Protein AF-A0A4Q4CM07-F1 (afdb_monomer)

Secondary structure (DSSP, 8-state):
-HHHHHHHT--GGGGG-EEETTSSSPEEHHHHHHHHHHHHHHHHHHHHHHHHHS--

Structure (mmCIF, N/CA/C/O backbone):
data_AF-A0A4Q4CM07-F1
#
_entry.id   AF-A0A4Q4CM07-F1
#
loop_
_atom_site.group_PDB
_atom_site.id
_atom_site.type_symbol
_atom_site.label_atom_id
_atom_site.label_alt_id
_atom_site.label_comp_id
_atom_site.label_asym_id
_atom_site.label_entity_id
_atom_site.label_seq_id
_atom_site.pdbx_PDB_ins_code
_atom_site.Cartn_x
_atom_site.Cartn_y
_atom_site.Cartn_z
_atom_site.occupancy
_atom_site.B_iso_or_equiv
_atom_site.auth_seq_id
_atom_site.auth_comp_id
_atom_site.auth_asym_id
_atom_site.auth_atom_id
_atom_site.pdbx_PDB_model_num
ATOM 1 N N . LEU A 1 1 ? -11.932 -10.165 -4.160 1.00 70.25 1 LEU A N 1
ATOM 2 C CA . LEU A 1 1 ? -10.948 -9.186 -3.648 1.00 70.25 1 LEU A CA 1
ATOM 3 C C . LEU A 1 1 ? -10.146 -8.648 -4.833 1.0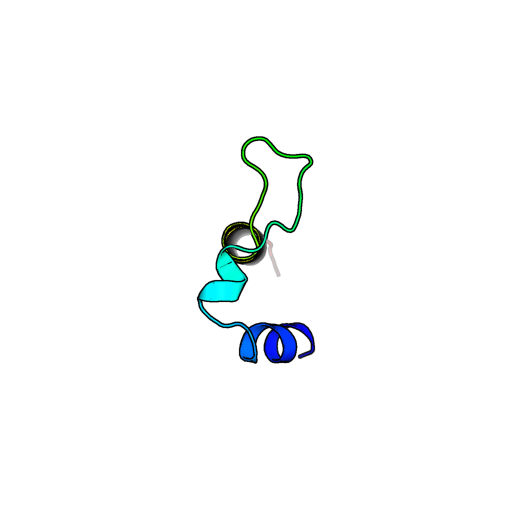0 70.25 1 LEU A C 1
ATOM 5 O O . LEU A 1 1 ? -9.094 -9.189 -5.138 1.00 70.25 1 LEU A O 1
ATOM 9 N N . GLN A 1 2 ? -10.676 -7.654 -5.555 1.00 92.62 2 GLN A N 1
ATOM 10 C CA . GLN A 1 2 ? -10.048 -7.126 -6.780 1.00 92.62 2 GLN A CA 1
ATOM 11 C C . GLN A 1 2 ? -8.614 -6.630 -6.528 1.00 92.62 2 GLN A C 1
ATOM 13 O O . GLN A 1 2 ? -7.722 -6.937 -7.309 1.00 92.62 2 GLN A O 1
ATOM 18 N N . THR A 1 3 ? -8.380 -5.953 -5.400 1.00 94.00 3 THR A N 1
ATOM 19 C CA . THR A 1 3 ? -7.047 -5.490 -4.984 1.00 94.00 3 THR A CA 1
ATOM 20 C C . THR A 1 3 ? -6.072 -6.643 -4.761 1.00 94.00 3 THR A C 1
ATOM 22 O O . THR A 1 3 ? -4.948 -6.587 -5.234 1.00 94.00 3 THR A O 1
ATOM 25 N N . VAL A 1 4 ? -6.508 -7.723 -4.102 1.00 95.94 4 VAL A N 1
ATOM 26 C CA . VAL A 1 4 ? -5.654 -8.898 -3.854 1.00 95.94 4 VAL A CA 1
ATOM 27 C C . VAL A 1 4 ? -5.285 -9.597 -5.159 1.00 95.94 4 VAL A C 1
ATOM 29 O O . VAL A 1 4 ? -4.135 -9.972 -5.326 1.00 95.94 4 VAL A O 1
ATOM 32 N N . ALA A 1 5 ? -6.231 -9.734 -6.095 1.00 96.06 5 ALA A N 1
ATOM 33 C CA . ALA A 1 5 ? -5.942 -10.308 -7.409 1.00 96.06 5 ALA A CA 1
ATOM 34 C C . ALA A 1 5 ? -4.931 -9.456 -8.192 1.00 96.06 5 ALA A C 1
ATOM 36 O O . ALA A 1 5 ? -4.013 -10.002 -8.782 1.00 96.06 5 ALA A O 1
ATOM 37 N N . LEU A 1 6 ? -5.060 -8.126 -8.139 1.00 93.38 6 LEU A N 1
ATOM 38 C CA . LEU A 1 6 ? -4.108 -7.216 -8.777 1.00 93.38 6 LEU A CA 1
ATOM 39 C C . LEU A 1 6 ? -2.707 -7.319 -8.162 1.00 93.38 6 LEU A C 1
ATOM 41 O O . LEU A 1 6 ? -1.731 -7.374 -8.898 1.00 93.38 6 LEU A O 1
ATOM 45 N N . VAL A 1 7 ? -2.599 -7.338 -6.829 1.00 95.88 7 VAL A N 1
ATOM 46 C CA . VAL A 1 7 ? -1.301 -7.410 -6.136 1.00 95.88 7 VAL A CA 1
ATOM 47 C C . VAL A 1 7 ? -0.635 -8.777 -6.323 1.00 95.88 7 VAL A C 1
ATOM 49 O O . VAL A 1 7 ? 0.587 -8.845 -6.369 1.00 95.88 7 VAL A O 1
ATOM 52 N N . ALA A 1 8 ? -1.415 -9.853 -6.468 1.00 97.31 8 ALA A N 1
ATOM 53 C CA . ALA A 1 8 ? -0.888 -11.205 -6.658 1.00 97.31 8 ALA A CA 1
ATOM 54 C C . ALA A 1 8 ? -0.034 -11.366 -7.929 1.00 97.31 8 ALA A C 1
ATOM 56 O O . ALA A 1 8 ? 0.859 -12.208 -7.942 1.00 97.31 8 ALA A O 1
ATOM 57 N N . ASP A 1 9 ? -0.289 -10.555 -8.958 1.00 96.25 9 ASP A N 1
ATOM 58 C CA . ASP A 1 9 ? 0.441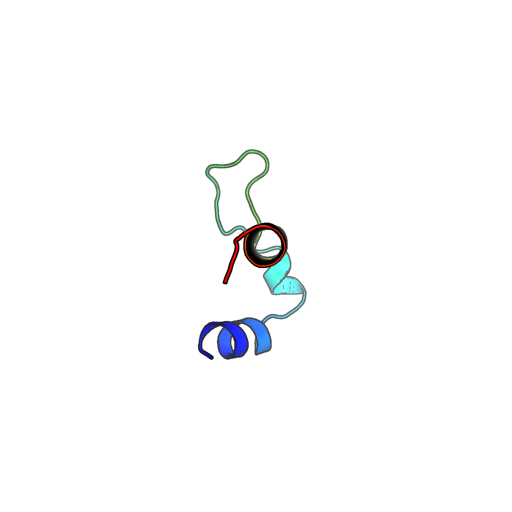 -10.594 -10.229 1.00 96.25 9 ASP A CA 1
ATOM 59 C C . ASP A 1 9 ? 1.611 -9.585 -10.291 1.00 96.25 9 ASP A C 1
ATOM 61 O O . ASP A 1 9 ? 2.290 -9.500 -11.313 1.00 96.25 9 ASP A O 1
ATOM 65 N N . VAL A 1 10 ? 1.861 -8.810 -9.224 1.00 97.69 10 VAL A N 1
ATOM 66 C CA . VAL A 1 10 ? 2.966 -7.832 -9.165 1.00 97.69 10 VAL A CA 1
ATOM 67 C C . VAL A 1 10 ? 4.305 -8.545 -8.979 1.00 97.69 10 VAL A C 1
ATOM 69 O O . VAL A 1 10 ? 4.461 -9.380 -8.088 1.00 97.69 10 VAL A O 1
ATOM 72 N N . THR A 1 11 ? 5.294 -8.168 -9.787 1.00 98.19 11 THR A N 1
ATOM 73 C CA . THR A 1 11 ? 6.671 -8.679 -9.732 1.00 98.19 11 THR A CA 1
ATOM 74 C C . THR A 1 11 ? 7.662 -7.596 -9.296 1.00 98.19 11 THR A C 1
ATOM 76 O O . THR A 1 11 ? 7.347 -6.408 -9.343 1.00 98.19 11 THR A O 1
ATOM 79 N N . ASP A 1 12 ? 8.878 -7.979 -8.889 1.00 98.19 12 ASP A N 1
ATOM 80 C CA . ASP A 1 12 ? 9.892 -7.020 -8.412 1.00 98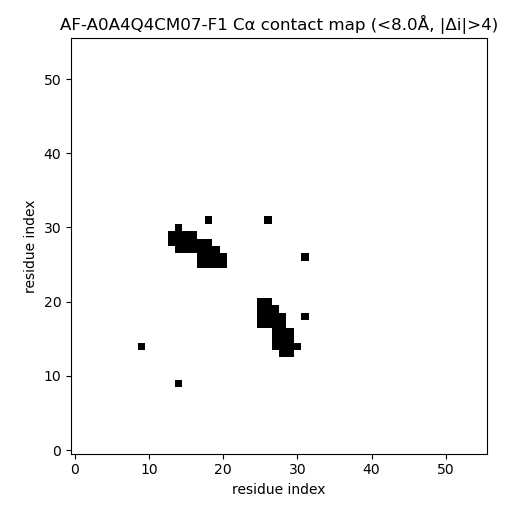.19 12 ASP A CA 1
ATOM 81 C C . ASP A 1 12 ? 10.164 -5.866 -9.403 1.00 98.19 12 ASP A C 1
ATOM 83 O O . ASP A 1 12 ? 10.161 -4.715 -8.965 1.00 98.19 12 ASP A O 1
ATOM 87 N N . PRO A 1 13 ? 10.320 -6.095 -10.727 1.00 98.31 13 PRO A N 1
ATOM 88 C CA . PRO A 1 13 ? 10.521 -5.002 -11.683 1.00 98.31 13 PRO A CA 1
ATOM 89 C C . PRO A 1 13 ? 9.344 -4.023 -11.783 1.00 98.31 13 PRO A C 1
ATOM 91 O O . PRO A 1 13 ? 9.537 -2.866 -12.158 1.00 98.31 13 PRO A O 1
ATOM 94 N N . ASP A 1 14 ? 8.122 -4.455 -11.457 1.00 98.38 14 ASP A N 1
ATOM 95 C CA . ASP A 1 14 ? 6.954 -3.572 -11.493 1.00 98.38 14 ASP A CA 1
ATOM 96 C C . ASP A 1 14 ? 7.023 -2.498 -10.404 1.00 98.38 14 ASP A C 1
ATOM 98 O O . ASP A 1 14 ? 6.432 -1.426 -10.564 1.00 98.38 14 ASP A O 1
ATOM 102 N N . LEU A 1 15 ? 7.738 -2.764 -9.305 1.00 98.50 15 LEU A N 1
ATOM 103 C CA . LEU A 1 15 ? 7.828 -1.865 -8.154 1.00 98.50 15 LEU A CA 1
ATOM 104 C C . LEU A 1 15 ? 8.549 -0.553 -8.484 1.00 98.50 15 LEU A C 1
ATOM 106 O O . LEU A 1 15 ? 8.229 0.470 -7.874 1.00 98.50 15 LEU A O 1
ATOM 110 N N . ASP A 1 16 ? 9.440 -0.559 -9.478 1.00 98.44 16 ASP A N 1
ATOM 111 C CA . ASP A 1 16 ? 10.178 0.622 -9.946 1.00 98.44 16 ASP A CA 1
ATOM 112 C C . ASP A 1 16 ? 9.371 1.488 -10.929 1.00 98.44 16 ASP A C 1
ATOM 114 O O . ASP A 1 16 ? 9.760 2.615 -11.249 1.00 98.44 16 ASP A O 1
ATOM 118 N N . ARG A 1 17 ? 8.218 1.001 -11.411 1.00 98.44 17 ARG A N 1
ATOM 119 C CA . ARG A 1 17 ? 7.367 1.744 -12.348 1.00 98.44 17 ARG A CA 1
ATOM 120 C C . ARG A 1 17 ? 6.850 3.027 -11.701 1.00 9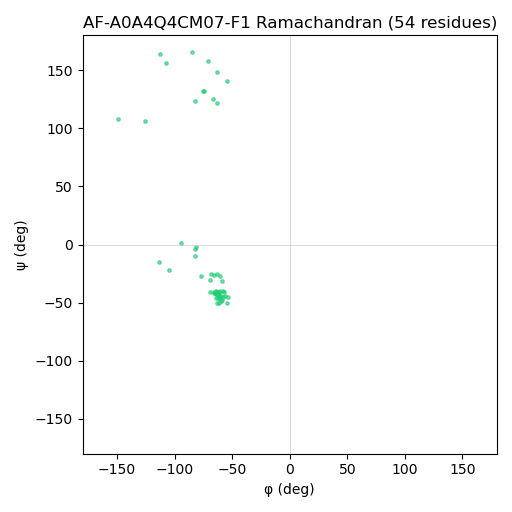8.44 17 ARG A C 1
ATOM 122 O O . ARG A 1 17 ? 6.125 2.967 -10.711 1.00 98.44 17 ARG A O 1
ATOM 129 N N . VAL A 1 18 ? 7.140 4.182 -12.299 1.00 98.62 18 VAL A N 1
ATOM 130 C CA . VAL A 1 18 ? 6.562 5.470 -11.883 1.00 98.62 18 VAL A CA 1
ATOM 131 C C . VAL A 1 18 ? 5.057 5.472 -12.161 1.00 98.62 18 VAL A C 1
ATOM 133 O O . VAL A 1 18 ? 4.617 5.200 -13.278 1.00 98.62 18 VAL A O 1
ATOM 136 N N . VAL A 1 19 ? 4.263 5.758 -11.130 1.00 98.31 19 VAL A N 1
ATOM 137 C CA . VAL A 1 19 ? 2.793 5.831 -11.200 1.00 98.31 19 VAL A CA 1
ATOM 138 C C . VAL A 1 19 ? 2.261 7.246 -10.979 1.00 98.31 19 VAL A C 1
ATOM 140 O O . VAL A 1 19 ? 1.097 7.504 -11.283 1.00 98.31 19 VAL A O 1
ATOM 143 N N . ASP A 1 20 ? 3.083 8.161 -10.457 1.00 98.56 20 ASP A N 1
ATOM 144 C CA . ASP A 1 20 ? 2.715 9.568 -10.292 1.00 98.56 20 ASP A CA 1
ATOM 145 C C . ASP A 1 20 ? 3.939 10.489 -10.418 1.00 98.56 20 ASP A C 1
ATOM 147 O O . ASP A 1 20 ? 4.786 10.546 -9.527 1.00 98.56 20 ASP A O 1
ATOM 151 N N . GLU A 1 21 ? 4.014 11.229 -11.525 1.00 98.56 21 GLU A N 1
ATOM 152 C CA . GLU A 1 21 ? 5.097 12.179 -11.831 1.00 98.56 21 GLU A CA 1
ATOM 153 C C . GLU A 1 21 ? 4.910 13.553 -11.168 1.00 98.56 21 GLU A C 1
ATOM 155 O O . GLU A 1 21 ? 5.764 14.425 -11.295 1.00 98.56 21 GLU A O 1
ATOM 160 N N . ARG A 1 22 ? 3.791 13.782 -10.467 1.00 98.38 22 ARG A N 1
ATOM 161 C CA . ARG A 1 22 ? 3.481 15.089 -9.854 1.00 98.38 22 ARG A CA 1
ATOM 162 C C . ARG A 1 22 ? 4.175 15.314 -8.506 1.00 98.38 22 ARG A C 1
ATOM 164 O O . ARG A 1 22 ? 3.994 16.373 -7.911 1.00 98.38 22 ARG A O 1
ATOM 171 N N . TRP A 1 23 ? 4.918 14.325 -8.020 1.00 98.25 23 TRP A N 1
ATOM 172 C CA . TRP A 1 23 ? 5.676 14.368 -6.770 1.00 98.25 23 TRP A CA 1
ATOM 173 C C . TRP A 1 23 ? 7.177 14.472 -7.048 1.00 98.25 23 TRP A C 1
ATOM 175 O O . TRP A 1 23 ? 7.639 14.054 -8.108 1.00 98.25 23 TRP A O 1
ATOM 185 N N . ASP A 1 24 ? 7.928 15.000 -6.080 1.00 96.94 24 ASP A N 1
ATOM 186 C CA . ASP A 1 24 ? 9.392 15.065 -6.113 1.00 96.94 24 ASP A CA 1
ATOM 187 C C . ASP A 1 24 ? 9.977 14.407 -4.843 1.00 96.94 24 ASP A C 1
ATOM 189 O O . ASP A 1 24 ? 9.848 14.978 -3.754 1.00 96.94 24 ASP A O 1
ATOM 193 N N . PRO A 1 25 ? 10.564 13.195 -4.942 1.00 96.31 25 PRO A N 1
ATOM 194 C CA . PRO A 1 25 ? 10.726 12.397 -6.164 1.00 96.31 25 PRO A CA 1
ATOM 195 C C . PRO A 1 25 ? 9.395 11.806 -6.688 1.00 96.31 25 PRO A C 1
ATOM 197 O O . PRO A 1 25 ? 8.459 11.622 -5.901 1.00 96.31 25 PRO A O 1
ATOM 200 N N . PRO A 1 26 ? 9.300 11.457 -7.993 1.00 98.56 26 PRO A N 1
ATOM 201 C CA . PRO A 1 26 ? 8.142 10.761 -8.550 1.00 98.56 26 PRO A CA 1
ATOM 202 C C . PRO A 1 26 ? 7.819 9.474 -7.790 1.00 98.56 26 PRO A C 1
ATOM 204 O O . PRO A 1 26 ? 8.711 8.716 -7.404 1.00 98.56 26 PRO A O 1
ATOM 207 N N . VAL A 1 27 ? 6.531 9.199 -7.602 1.00 98.69 27 VAL A N 1
ATOM 208 C CA . VAL A 1 27 ? 6.083 8.034 -6.831 1.00 98.69 27 VAL A CA 1
ATOM 209 C C . VAL A 1 27 ? 6.113 6.795 -7.716 1.00 98.69 27 VAL A C 1
ATOM 211 O O . VAL A 1 27 ? 5.448 6.749 -8.755 1.00 98.69 27 VAL A O 1
ATOM 214 N N . THR A 1 28 ? 6.837 5.768 -7.279 1.00 98.81 28 THR A N 1
ATOM 215 C CA . THR A 1 28 ? 6.823 4.441 -7.904 1.00 98.81 28 THR A CA 1
ATOM 216 C C . THR A 1 28 ? 5.675 3.579 -7.381 1.00 98.81 28 THR A C 1
ATOM 218 O O . THR A 1 28 ? 5.059 3.887 -6.354 1.00 98.81 28 THR A O 1
ATOM 221 N N . LEU A 1 29 ? 5.374 2.478 -8.074 1.00 98.56 29 LEU A N 1
ATOM 222 C CA . LEU A 1 29 ? 4.376 1.508 -7.630 1.00 98.56 29 LEU A CA 1
ATOM 223 C C . LEU A 1 29 ? 4.708 0.982 -6.229 1.00 98.56 29 LEU A C 1
ATOM 225 O O . LEU A 1 29 ? 3.815 0.937 -5.387 1.00 98.56 29 LEU A O 1
ATOM 229 N N . GLY A 1 30 ? 5.974 0.649 -5.958 1.00 98.38 30 GLY A N 1
ATOM 230 C CA . GLY A 1 30 ? 6.406 0.176 -4.642 1.00 98.38 30 GLY A CA 1
ATOM 231 C C . GLY A 1 30 ? 6.118 1.188 -3.532 1.00 98.38 30 GLY A C 1
ATOM 232 O O . GLY A 1 30 ? 5.500 0.836 -2.528 1.00 98.38 30 GLY A O 1
ATOM 233 N N . VAL A 1 31 ? 6.468 2.462 -3.748 1.00 98.56 31 VAL A N 1
ATOM 234 C CA . VAL A 1 31 ? 6.155 3.539 -2.792 1.00 98.56 31 VAL A CA 1
ATOM 235 C C . VAL A 1 31 ? 4.646 3.655 -2.591 1.00 98.56 31 VAL A C 1
ATOM 237 O O . VAL A 1 31 ? 4.185 3.725 -1.456 1.00 98.56 31 VAL A O 1
ATOM 240 N N . ARG A 1 32 ? 3.855 3.607 -3.670 1.00 98.25 32 ARG A N 1
ATOM 241 C CA . ARG A 1 32 ? 2.395 3.708 -3.567 1.00 98.25 32 ARG A CA 1
ATOM 242 C C . ARG A 1 32 ? 1.778 2.549 -2.783 1.00 98.25 32 ARG A C 1
ATOM 244 O O . ARG A 1 32 ? 0.864 2.797 -2.003 1.00 98.25 32 ARG A O 1
ATOM 251 N N . LEU A 1 33 ? 2.250 1.317 -2.980 1.00 98.00 33 LEU A N 1
ATOM 252 C CA . LEU A 1 33 ? 1.752 0.156 -2.235 1.00 98.00 33 LEU A CA 1
ATOM 253 C C . LEU A 1 33 ? 2.064 0.279 -0.740 1.00 98.00 33 LEU A C 1
ATOM 255 O O . LEU A 1 33 ? 1.183 0.024 0.076 1.00 98.00 33 LEU A O 1
ATOM 259 N N . VAL A 1 34 ? 3.270 0.730 -0.378 1.00 98.25 34 VAL A N 1
ATOM 260 C CA . VAL A 1 34 ? 3.624 0.994 1.027 1.00 98.25 34 VAL A CA 1
ATOM 261 C C . VAL A 1 34 ? 2.747 2.098 1.617 1.00 98.25 34 VAL A C 1
ATOM 263 O O . VAL A 1 34 ? 2.210 1.907 2.701 1.00 98.25 34 VAL A O 1
ATOM 266 N N . SER A 1 35 ? 2.539 3.211 0.904 1.00 98.25 35 SER A N 1
ATOM 267 C CA . SER A 1 35 ? 1.684 4.304 1.391 1.00 98.25 35 SER A CA 1
ATOM 268 C C . SER A 1 35 ? 0.239 3.869 1.639 1.00 98.25 35 SER A C 1
ATOM 270 O O . SER A 1 35 ? -0.351 4.287 2.623 1.00 98.25 35 SER A O 1
ATOM 272 N N . VAL A 1 36 ? -0.332 3.028 0.770 1.00 97.69 36 VAL A N 1
ATOM 273 C CA . VAL A 1 36 ? -1.695 2.499 0.968 1.00 97.69 36 VAL A CA 1
ATOM 274 C C . VAL A 1 36 ? -1.763 1.594 2.199 1.00 97.69 36 VAL A C 1
ATOM 276 O O . VAL A 1 36 ? -2.714 1.687 2.965 1.00 97.69 36 VAL A O 1
ATOM 279 N N . LEU A 1 37 ? -0.756 0.739 2.411 1.00 97.81 37 LEU A N 1
ATOM 280 C CA . LEU A 1 37 ? -0.699 -0.112 3.603 1.00 97.81 37 LEU A CA 1
ATOM 281 C C . LEU A 1 37 ? -0.571 0.708 4.892 1.00 97.81 37 LEU A C 1
ATOM 283 O O . LEU A 1 37 ? -1.181 0.350 5.895 1.00 97.81 37 LEU A O 1
ATOM 287 N N . ASP A 1 38 ? 0.224 1.776 4.868 1.00 98.62 38 ASP A N 1
ATOM 288 C CA . ASP A 1 38 ? 0.395 2.688 6.001 1.00 98.62 38 ASP A CA 1
ATOM 289 C C . ASP A 1 38 ? -0.928 3.387 6.357 1.00 98.62 38 ASP A C 1
ATOM 291 O O . ASP A 1 38 ? -1.388 3.287 7.493 1.00 98.62 38 ASP A O 1
ATOM 295 N N . ASP A 1 39 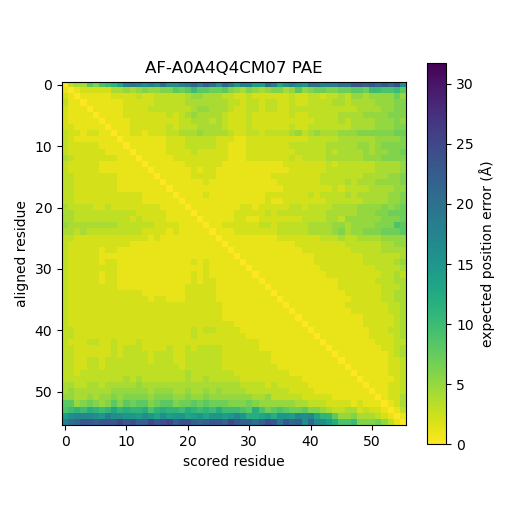? -1.606 3.967 5.361 1.00 98.62 39 ASP A N 1
ATOM 296 C CA . ASP A 1 39 ? -2.935 4.588 5.483 1.00 98.62 39 ASP A CA 1
ATOM 297 C C . ASP A 1 39 ? -3.963 3.600 6.087 1.00 98.62 39 ASP A C 1
ATOM 299 O O . ASP A 1 39 ? -4.583 3.873 7.121 1.00 98.62 39 ASP A O 1
ATOM 303 N N . ASP A 1 40 ? -4.047 2.379 5.543 1.00 98.44 40 ASP A N 1
ATOM 304 C CA . ASP A 1 40 ? -4.939 1.330 6.055 1.00 98.44 40 ASP A CA 1
ATOM 305 C C . ASP A 1 40 ? -4.659 0.992 7.535 1.00 98.44 40 ASP A C 1
ATOM 307 O O . ASP A 1 40 ? -5.594 0.783 8.323 1.00 98.44 40 ASP A O 1
ATOM 311 N N . LEU A 1 41 ? -3.383 0.934 7.938 1.00 98.56 41 LEU A N 1
ATOM 312 C CA . LEU A 1 41 ? -2.986 0.667 9.324 1.00 98.56 41 LEU A CA 1
ATOM 313 C C . LEU A 1 41 ? -3.335 1.830 10.256 1.00 98.56 41 LEU A C 1
ATOM 315 O O . LEU A 1 41 ? -3.830 1.587 11.364 1.00 98.56 41 LEU A O 1
ATOM 319 N N . GLU A 1 42 ? -3.127 3.072 9.822 1.00 98.56 42 GLU A N 1
ATOM 320 C CA . GLU A 1 42 ? -3.519 4.261 10.579 1.00 98.56 42 GLU A CA 1
ATOM 321 C C . GLU A 1 42 ? -5.030 4.275 10.829 1.00 98.56 42 GLU A C 1
ATOM 323 O O . GLU A 1 42 ? -5.474 4.418 11.975 1.00 98.56 42 GLU A O 1
ATOM 328 N N . HIS A 1 43 ? -5.833 4.039 9.789 1.00 98.44 43 HIS A N 1
ATOM 329 C 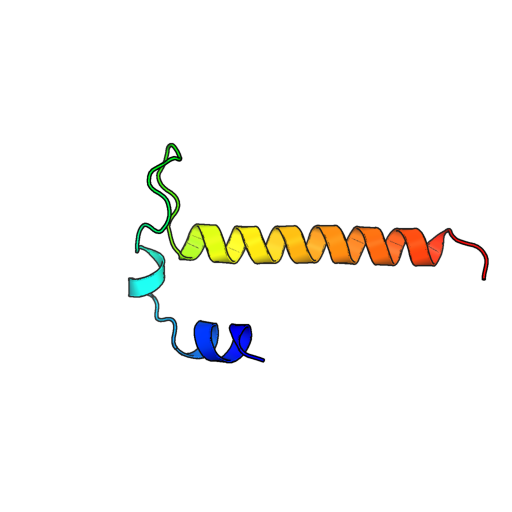CA . HIS A 1 43 ? -7.289 3.981 9.908 1.00 98.44 43 HIS A CA 1
ATOM 330 C C . HIS A 1 43 ? -7.765 2.811 10.773 1.00 98.44 43 HIS A C 1
ATOM 332 O O . HIS A 1 43 ? -8.663 2.984 11.608 1.00 98.44 43 HIS A O 1
ATOM 338 N N . ALA A 1 44 ? -7.161 1.628 10.636 1.00 98.56 44 ALA A N 1
ATOM 339 C CA . ALA A 1 44 ? -7.474 0.489 11.496 1.00 98.56 44 ALA A CA 1
ATOM 340 C C . ALA A 1 44 ? -7.156 0.791 12.970 1.00 98.56 44 ALA A C 1
ATOM 342 O O . ALA A 1 44 ? -7.961 0.481 13.855 1.00 98.56 44 ALA A O 1
ATOM 343 N N . GLY A 1 45 ? -6.022 1.446 13.235 1.00 98.25 45 GLY A N 1
ATOM 344 C CA . GLY A 1 45 ? -5.632 1.907 14.566 1.00 98.25 45 GLY A CA 1
ATOM 345 C C . GLY A 1 45 ? -6.622 2.919 15.143 1.00 98.25 45 GLY A C 1
ATOM 346 O O . GLY A 1 45 ? -7.073 2.761 16.280 1.00 98.25 45 GLY A O 1
ATOM 347 N N . GLN A 1 46 ? -7.033 3.912 14.352 1.00 98.44 46 GLN A N 1
ATOM 348 C CA . GLN A 1 46 ? -8.046 4.898 14.744 1.00 98.44 46 GLN A CA 1
ATOM 349 C C . GLN A 1 46 ? -9.393 4.235 15.063 1.00 98.44 46 GLN A C 1
ATOM 351 O O . GLN A 1 46 ? -10.002 4.529 16.094 1.00 98.44 46 GLN A O 1
ATOM 356 N N . ALA A 1 47 ? -9.847 3.298 14.226 1.00 98.25 47 ALA A N 1
ATOM 357 C CA . ALA A 1 47 ? -11.087 2.561 14.454 1.00 98.25 47 ALA A CA 1
ATOM 358 C C . ALA A 1 47 ? -11.018 1.703 15.729 1.00 98.25 47 ALA A C 1
ATOM 360 O O . ALA A 1 47 ? -11.965 1.686 16.522 1.00 98.25 47 ALA A O 1
ATOM 361 N N . ALA A 1 48 ? -9.890 1.024 15.962 1.00 97.88 48 ALA A N 1
ATOM 362 C CA . ALA A 1 48 ? -9.660 0.250 17.179 1.00 97.88 48 ALA A CA 1
ATOM 363 C C . ALA A 1 48 ? -9.629 1.145 18.428 1.00 97.88 48 ALA A C 1
ATOM 365 O O . ALA A 1 48 ? -10.227 0.793 19.447 1.00 97.88 48 ALA A O 1
ATOM 366 N N . TYR A 1 49 ? -8.997 2.317 18.337 1.00 97.50 49 TYR A N 1
ATOM 367 C CA . TYR A 1 49 ? -8.968 3.301 19.415 1.00 97.50 49 TYR A CA 1
ATOM 368 C C . TYR A 1 49 ? -10.377 3.794 19.765 1.00 97.50 49 TYR A C 1
ATOM 370 O O . TYR A 1 49 ? -10.779 3.7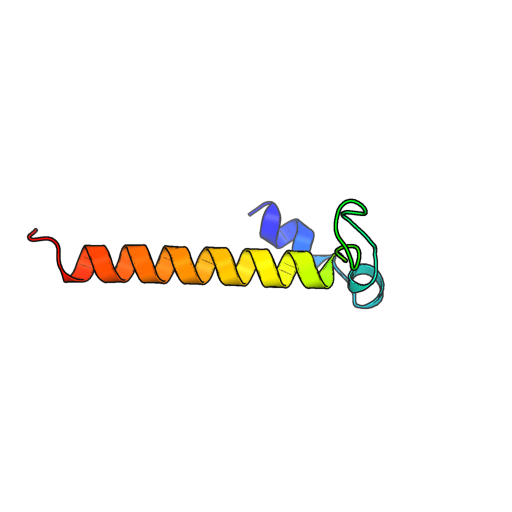12 20.926 1.00 97.50 49 TYR A O 1
ATOM 378 N N . LEU A 1 50 ? -11.165 4.217 18.767 1.00 97.81 50 LEU A N 1
ATOM 379 C CA . LEU A 1 50 ? -12.556 4.645 18.962 1.00 97.81 50 LEU A CA 1
ATOM 380 C C . LEU A 1 50 ? -13.404 3.543 19.600 1.00 97.81 50 LEU A C 1
ATOM 382 O O . LEU A 1 50 ? -14.120 3.798 20.566 1.00 97.81 50 LEU A O 1
ATOM 386 N N . ARG A 1 51 ? -13.274 2.302 19.117 1.00 96.00 51 ARG A N 1
ATOM 387 C CA . ARG A 1 51 ? -13.960 1.144 19.704 1.00 96.00 51 ARG A CA 1
ATOM 388 C C . ARG A 1 51 ? -13.600 0.925 21.178 1.00 96.00 51 ARG A C 1
ATOM 390 O O . ARG A 1 51 ? -14.434 0.422 21.923 1.00 96.00 51 ARG A O 1
ATOM 397 N N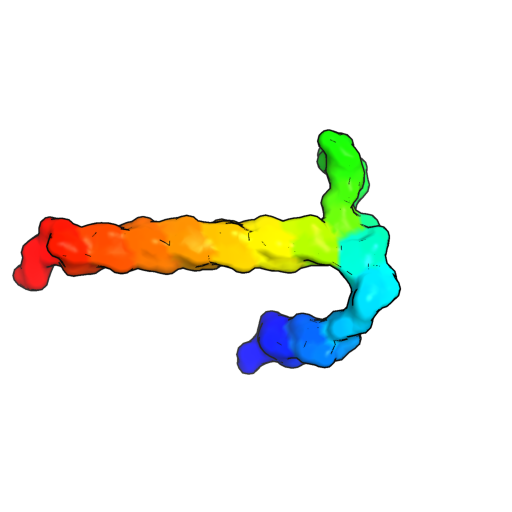 . GLY A 1 52 ? -12.380 1.263 21.591 1.00 96.69 52 GLY A N 1
ATOM 398 C CA . GLY A 1 52 ? -11.924 1.122 22.974 1.00 96.69 52 GLY A CA 1
ATOM 399 C C . GLY A 1 52 ? -12.448 2.201 23.927 1.00 96.69 52 GLY A C 1
ATOM 400 O O . GLY A 1 52 ? -12.559 1.934 25.121 1.00 96.69 52 GLY A O 1
ATOM 401 N N . ILE A 1 53 ? -12.765 3.399 23.421 1.00 97.31 53 ILE A N 1
ATOM 402 C CA . ILE A 1 53 ? -13.174 4.546 24.255 1.00 97.31 53 ILE A CA 1
ATOM 403 C C . ILE A 1 53 ? -14.673 4.847 24.208 1.00 97.31 53 ILE A C 1
ATOM 405 O O . ILE A 1 53 ? -15.187 5.504 25.115 1.00 97.31 53 ILE A O 1
ATOM 409 N N . LEU A 1 54 ? -15.376 4.417 23.158 1.00 94.81 54 LEU A N 1
ATOM 410 C CA . LEU A 1 54 ? -16.809 4.650 23.043 1.00 94.81 54 LEU A CA 1
ATOM 411 C C . LEU A 1 54 ? -17.573 3.701 23.980 1.00 94.81 54 LEU A C 1
ATOM 413 O O . LEU A 1 54 ? -17.310 2.495 23.977 1.00 94.81 54 LEU A O 1
ATOM 417 N N . PRO A 1 55 ? -18.526 4.218 24.774 1.00 80.25 55 PRO A N 1
ATOM 418 C CA . PRO A 1 55 ? -19.460 3.364 25.495 1.00 80.25 55 PRO A CA 1
ATOM 419 C C . PRO A 1 55 ? -20.315 2.569 24.495 1.00 80.25 55 PRO A C 1
ATOM 421 O O . PRO A 1 55 ? -20.581 3.050 23.392 1.00 80.25 55 PRO A O 1
ATOM 424 N N . GLN A 1 56 ? -20.713 1.352 24.881 1.00 71.81 56 GLN A N 1
ATOM 425 C CA . GLN A 1 56 ? -21.564 0.486 24.055 1.00 71.81 56 GLN A CA 1
ATOM 426 C C . GLN A 1 56 ? -23.010 0.974 23.994 1.00 71.81 56 GLN A C 1
ATOM 428 O O . GLN A 1 56 ? -23.514 1.438 25.043 1.00 71.81 56 GLN A O 1
#

Sequence (56 aa):
LQTVALVADVTDPDLDRVVDERWDPPVTLGVRLVSVLDDDLEHAGQAAYLRGILPQ

Nearest PDB structures (foldseek):
  8f5v-assembly1_B  TM=9.660E-01  e=2.583E-04  Mycobacterium tuberculosis
  8fx9-assembly1_A-2  TM=9.790E-01  e=3.747E-04  Mycobacterium tuberculosis
  3cex-assembly1_A  TM=9.159E-01  e=2.073E-03  Enterococcus faecalis V583

pLDDT: mean 96.36, std 5.56, range [70.25, 98.81]

Solvent-accessible surface area (backbone atoms only — not comparable to full-atom values): 3368 Å² total; per-res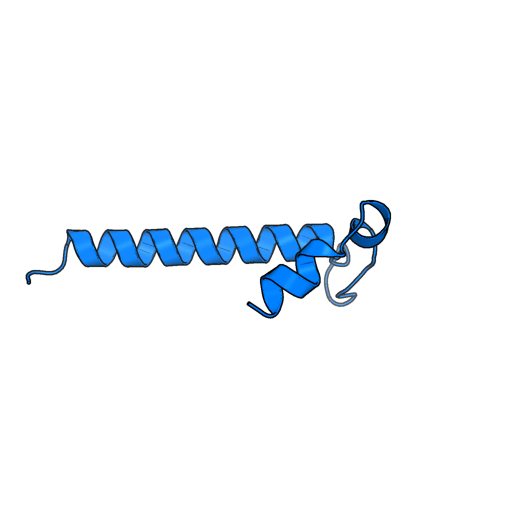idue (Å²): 109,73,67,60,59,59,55,71,74,64,51,79,78,53,32,71,39,73,75,38,80,91,44,90,74,56,36,21,41,44,56,51,55,50,52,52,52,52,52,53,51,53,52,52,49,52,52,54,51,49,64,71,71,54,82,132

Foldseek 3Di:
DVVVVVVVPDDPVQQQQFPAVPDVVGHGNVNVVVVVVVVVVVVVVVVVVCVVPDDD

Radius of gyration: 15.73 Å; Cα contacts (8 Å, |Δi|>4): 28; chains: 1; bounding box: 32×26×38 Å

Mean predicted aligned error: 3.18 Å